Protein AF-A0A527GL23-F1 (afdb_monomer_lite)

Sequence (120 aa):
EDGLSAFDASLKGAREIGFTIISISISLVAVFIPVLLMGGVIGRIFNEFAVVVTVAILASMFVSLTLTPMLCSRLLSVTKADRDKHGPGHKPDLVTRGYDRVLSFCLRHTFLVFLVFVGT

Structure (mmCIF, N/CA/C/O backbone):
data_AF-A0A527GL23-F1
#
_entry.id   AF-A0A527GL23-F1
#
loop_
_atom_site.group_PDB
_atom_site.id
_atom_site.type_symbol
_atom_site.label_atom_id
_atom_site.label_alt_id
_atom_site.label_comp_id
_atom_site.label_asym_id
_atom_site.label_entity_id
_atom_site.label_seq_id
_atom_site.pdbx_PDB_ins_code
_atom_site.Cartn_x
_atom_site.Cartn_y
_atom_site.Cartn_z
_atom_site.occupancy
_atom_site.B_iso_or_equiv
_atom_site.auth_seq_id
_atom_site.auth_comp_id
_atom_site.auth_asym_id
_atom_site.auth_atom_id
_atom_site.pdbx_PDB_model_num
ATOM 1 N N . GLU A 1 1 ? 16.926 1.938 -21.567 1.00 40.38 1 GLU A N 1
ATOM 2 C CA . GLU A 1 1 ? 16.860 0.885 -20.529 1.00 40.38 1 GLU A CA 1
ATOM 3 C C . GLU A 1 1 ? 18.284 0.625 -20.043 1.00 40.38 1 GLU A C 1
ATOM 5 O O . GLU A 1 1 ? 19.064 0.022 -20.765 1.00 40.38 1 GLU A O 1
ATOM 10 N N . ASP A 1 2 ? 18.661 1.198 -18.899 1.00 45.75 2 ASP A N 1
ATOM 11 C CA . ASP A 1 2 ? 20.026 1.664 -18.555 1.00 45.75 2 ASP A CA 1
ATOM 12 C C . ASP A 1 2 ? 21.125 0.607 -18.297 1.00 45.75 2 ASP A C 1
ATOM 14 O O . ASP A 1 2 ? 22.059 0.868 -17.547 1.00 45.75 2 ASP A O 1
ATOM 18 N N . GLY A 1 3 ? 21.059 -0.600 -18.865 1.00 51.56 3 GLY A N 1
ATOM 19 C CA . GLY A 1 3 ? 22.139 -1.593 -18.706 1.00 51.56 3 GLY A CA 1
ATOM 20 C C . GLY A 1 3 ? 22.417 -2.022 -17.252 1.00 51.56 3 GLY A C 1
ATOM 21 O O . GLY A 1 3 ? 23.456 -2.618 -16.975 1.00 51.56 3 GLY A O 1
ATOM 22 N N . LEU A 1 4 ? 21.495 -1.728 -16.330 1.00 54.59 4 LEU A N 1
ATOM 23 C CA . LEU A 1 4 ? 21.616 -1.988 -14.897 1.00 54.59 4 LEU A CA 1
ATOM 24 C C . LEU A 1 4 ? 21.740 -3.492 -14.612 1.00 54.59 4 LEU A C 1
ATOM 26 O O . LEU A 1 4 ? 21.110 -4.329 -15.273 1.00 54.59 4 LEU A O 1
ATOM 30 N N . SER A 1 5 ? 22.542 -3.851 -13.606 1.00 64.19 5 SER A N 1
ATOM 31 C CA . SER A 1 5 ? 22.600 -5.231 -13.124 1.00 64.19 5 SER A CA 1
ATOM 32 C C . SER A 1 5 ? 21.221 -5.653 -12.585 1.00 64.19 5 SER A C 1
ATOM 34 O O . SER A 1 5 ? 20.427 -4.814 -12.156 1.00 64.19 5 SER A O 1
ATOM 36 N N . ALA A 1 6 ? 20.898 -6.953 -12.604 1.00 65.38 6 ALA A N 1
ATOM 37 C CA . ALA A 1 6 ? 19.611 -7.447 -12.088 1.00 65.38 6 ALA A CA 1
ATOM 38 C C . ALA A 1 6 ? 19.377 -7.024 -10.624 1.00 65.38 6 ALA A C 1
ATOM 40 O O . ALA A 1 6 ? 18.242 -6.773 -10.220 1.00 65.38 6 ALA A O 1
ATOM 41 N N . PHE A 1 7 ? 20.466 -6.871 -9.867 1.00 66.69 7 PHE A N 1
ATOM 42 C CA . PHE A 1 7 ? 20.450 -6.343 -8.514 1.00 66.69 7 PHE A CA 1
ATOM 43 C C . PHE A 1 7 ? 20.015 -4.872 -8.482 1.00 66.69 7 PHE A C 1
ATOM 45 O O . PHE A 1 7 ? 19.047 -4.552 -7.796 1.00 66.69 7 PHE A O 1
ATOM 52 N N . ASP A 1 8 ? 20.627 -4.000 -9.286 1.00 65.94 8 ASP A N 1
ATOM 53 C CA . ASP A 1 8 ? 20.278 -2.571 -9.329 1.00 65.94 8 ASP A CA 1
ATOM 54 C C . ASP A 1 8 ? 18.845 -2.328 -9.816 1.00 65.94 8 ASP A C 1
ATOM 56 O O . ASP A 1 8 ? 18.129 -1.486 -9.272 1.00 65.94 8 ASP A O 1
ATOM 60 N N . ALA A 1 9 ? 18.387 -3.101 -10.806 1.00 68.88 9 ALA A N 1
ATOM 61 C CA . ALA A 1 9 ? 17.008 -3.037 -11.284 1.00 68.88 9 ALA A CA 1
ATOM 62 C C . ALA A 1 9 ? 16.011 -3.491 -10.203 1.00 68.88 9 ALA A C 1
ATOM 64 O O . ALA A 1 9 ? 14.994 -2.829 -9.983 1.00 68.88 9 ALA A O 1
ATOM 65 N N . SER A 1 10 ? 16.320 -4.578 -9.485 1.00 69.94 10 SER A N 1
ATOM 66 C CA . SER A 1 10 ? 15.487 -5.061 -8.377 1.00 69.94 10 SER A CA 1
ATOM 67 C C . SER A 1 10 ? 15.462 -4.088 -7.196 1.00 69.94 10 SER A C 1
ATOM 69 O O . SER A 1 10 ? 14.406 -3.885 -6.607 1.00 69.94 10 SER A O 1
ATOM 71 N N . LEU A 1 11 ? 16.583 -3.423 -6.894 1.00 71.00 11 LEU A N 1
ATOM 72 C CA . LEU A 1 11 ? 16.683 -2.438 -5.820 1.00 71.00 11 LEU A CA 1
ATOM 73 C C . LEU A 1 11 ? 15.903 -1.162 -6.158 1.00 71.00 11 LEU A C 1
ATOM 75 O O . LEU A 1 11 ? 15.185 -0.631 -5.310 1.00 71.00 11 LEU A O 1
ATOM 79 N N . LYS A 1 12 ? 15.991 -0.693 -7.409 1.00 75.56 12 LYS A N 1
ATOM 80 C CA . LYS A 1 12 ? 15.225 0.466 -7.887 1.00 75.56 12 LYS A CA 1
ATOM 81 C C . LYS A 1 12 ? 13.719 0.185 -7.867 1.00 75.56 12 LYS A C 1
ATOM 83 O O . LYS A 1 12 ? 12.974 0.984 -7.306 1.00 75.56 12 LYS A O 1
ATOM 88 N N . GLY A 1 13 ? 13.288 -0.969 -8.386 1.00 73.81 13 GLY A N 1
ATOM 89 C CA . GLY A 1 13 ? 11.881 -1.386 -8.357 1.00 73.81 13 GLY A CA 1
ATOM 90 C C . GLY A 1 13 ? 11.353 -1.622 -6.938 1.00 73.81 13 GLY A C 1
ATOM 91 O O . GLY A 1 13 ? 10.249 -1.193 -6.608 1.00 73.81 13 GLY A O 1
ATOM 92 N N . ALA A 1 14 ? 12.160 -2.220 -6.056 1.00 77.50 14 ALA A N 1
ATOM 93 C CA . ALA A 1 14 ? 11.801 -2.399 -4.651 1.00 77.50 14 ALA A CA 1
ATOM 94 C C . ALA A 1 14 ? 11.633 -1.062 -3.916 1.00 77.50 14 ALA A C 1
ATOM 96 O O . ALA A 1 14 ? 10.769 -0.957 -3.051 1.00 77.50 14 ALA A O 1
ATOM 97 N N . ARG A 1 15 ? 12.403 -0.024 -4.269 1.00 77.62 15 ARG A N 1
ATOM 98 C CA . ARG A 1 15 ? 12.251 1.310 -3.667 1.00 77.62 15 ARG A CA 1
ATOM 99 C C . ARG A 1 15 ? 10.965 2.010 -4.106 1.00 77.62 15 ARG A C 1
ATOM 101 O O . ARG A 1 15 ? 10.364 2.719 -3.305 1.00 77.62 15 ARG A O 1
ATOM 108 N N . GLU A 1 16 ? 10.548 1.811 -5.352 1.00 83.06 16 GLU A N 1
ATOM 109 C CA . GLU A 1 16 ? 9.324 2.403 -5.904 1.00 83.06 16 GLU A CA 1
ATOM 110 C C . GLU A 1 16 ? 8.065 1.717 -5.352 1.00 83.06 16 GLU A C 1
ATOM 112 O O . GLU A 1 16 ? 7.171 2.380 -4.832 1.00 83.06 16 GLU A O 1
ATOM 117 N N . ILE A 1 17 ? 8.041 0.382 -5.348 1.00 85.19 17 ILE A N 1
ATOM 118 C CA . ILE A 1 17 ? 6.912 -0.403 -4.825 1.00 85.19 17 ILE A CA 1
ATOM 119 C C . ILE A 1 17 ? 6.909 -0.418 -3.287 1.00 85.19 17 ILE A C 1
ATOM 121 O O . ILE A 1 17 ? 5.853 -0.516 -2.661 1.00 85.19 17 ILE A O 1
ATOM 125 N N . GLY A 1 18 ? 8.076 -0.291 -2.649 1.00 85.44 18 GLY A N 1
ATOM 126 C CA . GLY A 1 18 ? 8.204 -0.365 -1.197 1.00 85.44 18 GLY A CA 1
ATOM 127 C C . GLY A 1 18 ? 7.411 0.720 -0.476 1.00 85.44 18 GLY A C 1
ATOM 128 O O . GLY A 1 18 ? 6.716 0.423 0.494 1.00 85.44 18 GLY A O 1
ATOM 129 N N . PHE A 1 19 ? 7.426 1.950 -1.000 1.00 87.00 19 PHE A N 1
ATOM 130 C CA . PHE A 1 19 ? 6.588 3.035 -0.485 1.00 87.00 19 PHE A CA 1
ATOM 131 C C . PHE A 1 19 ? 5.091 2.700 -0.576 1.00 87.00 19 PHE A C 1
ATOM 133 O O . PHE A 1 19 ? 4.353 2.887 0.392 1.00 87.00 19 PHE A O 1
ATOM 140 N N . THR A 1 20 ? 4.646 2.134 -1.700 1.00 91.88 20 THR A N 1
ATOM 141 C CA . THR A 1 20 ? 3.256 1.700 -1.897 1.00 91.88 20 THR A CA 1
ATOM 142 C C . THR A 1 20 ? 2.848 0.613 -0.901 1.00 91.88 20 THR A C 1
ATOM 144 O O . THR A 1 20 ? 1.778 0.709 -0.302 1.00 91.88 20 THR A O 1
ATOM 147 N N . ILE A 1 21 ? 3.701 -0.392 -0.667 1.00 90.38 21 ILE A N 1
ATOM 148 C CA . ILE A 1 21 ? 3.431 -1.475 0.295 1.00 90.38 21 ILE A CA 1
ATOM 149 C C . ILE A 1 21 ? 3.316 -0.921 1.717 1.00 90.38 21 ILE A C 1
ATOM 151 O O . ILE A 1 21 ? 2.378 -1.282 2.431 1.00 90.38 21 ILE A O 1
ATOM 155 N N . ILE A 1 22 ? 4.233 -0.033 2.122 1.00 91.75 22 ILE A N 1
ATOM 156 C CA . ILE A 1 22 ? 4.168 0.650 3.422 1.00 91.75 22 ILE A CA 1
ATOM 157 C C . ILE A 1 22 ? 2.821 1.370 3.561 1.00 91.75 22 ILE A C 1
ATOM 159 O O . ILE A 1 22 ? 2.129 1.198 4.563 1.00 91.75 22 ILE A O 1
ATOM 163 N N . SER A 1 23 ? 2.421 2.133 2.540 1.00 93.81 23 SER A N 1
ATOM 164 C CA . SER A 1 23 ? 1.186 2.917 2.563 1.00 93.81 23 SER A CA 1
ATOM 165 C C . SER A 1 23 ? -0.065 2.042 2.695 1.00 93.81 23 SER A C 1
ATOM 167 O O . SER A 1 23 ? -0.864 2.278 3.598 1.00 93.81 23 SER A O 1
ATOM 169 N N . ILE A 1 24 ? -0.208 0.999 1.869 1.00 94.38 24 ILE A N 1
ATOM 170 C CA . ILE A 1 24 ? -1.354 0.072 1.925 1.00 94.38 24 ILE A CA 1
ATOM 171 C C . ILE A 1 24 ? -1.404 -0.650 3.277 1.00 94.38 24 ILE A C 1
ATOM 173 O O . ILE A 1 24 ? -2.477 -0.794 3.862 1.00 94.38 24 ILE A O 1
ATOM 177 N N . SER A 1 25 ? -0.248 -1.071 3.796 1.00 93.62 25 SER A N 1
ATOM 178 C CA . SER A 1 25 ? -0.170 -1.771 5.081 1.00 93.62 25 SER A CA 1
ATOM 179 C C . SER A 1 25 ? -0.626 -0.871 6.230 1.00 93.62 25 SER A C 1
ATOM 181 O O . SER A 1 25 ? -1.445 -1.291 7.042 1.00 93.62 25 SER A O 1
ATOM 183 N N . ILE A 1 26 ? -0.172 0.388 6.269 1.00 93.19 26 ILE A N 1
ATOM 184 C CA . ILE A 1 26 ? -0.620 1.366 7.274 1.00 93.19 26 ILE A CA 1
ATOM 185 C C . ILE A 1 26 ? -2.122 1.641 7.137 1.00 93.19 26 ILE A C 1
ATOM 187 O O . ILE A 1 26 ? -2.816 1.688 8.151 1.00 93.19 26 ILE A O 1
ATOM 191 N N . SER A 1 27 ? -2.648 1.778 5.915 1.00 94.62 27 SER A N 1
ATOM 192 C CA . SER A 1 27 ? -4.088 1.959 5.690 1.00 94.62 27 SER A CA 1
ATOM 193 C C . SER A 1 27 ? -4.913 0.792 6.237 1.00 94.62 27 SER A C 1
ATOM 195 O O . SER A 1 27 ? -5.932 1.024 6.885 1.00 94.62 27 SER A O 1
ATOM 197 N N . LEU A 1 28 ? -4.459 -0.449 6.036 1.00 92.19 28 LEU A N 1
ATOM 198 C CA . LEU A 1 28 ? -5.116 -1.630 6.600 1.00 92.19 28 LEU A CA 1
ATOM 199 C C . LEU A 1 28 ? -5.101 -1.609 8.131 1.00 92.19 28 LEU A C 1
ATOM 201 O O . LEU A 1 28 ? -6.139 -1.822 8.748 1.00 92.19 28 LEU A O 1
ATOM 205 N N . VAL A 1 29 ? -3.957 -1.300 8.747 1.00 91.50 29 VAL A N 1
ATOM 206 C CA . VAL A 1 29 ? -3.848 -1.188 10.212 1.00 91.50 29 VAL A CA 1
ATOM 207 C C . VAL A 1 29 ? -4.766 -0.087 10.756 1.00 91.50 29 VAL A C 1
ATOM 209 O O . VAL A 1 29 ? -5.441 -0.289 11.765 1.00 91.50 29 VAL A O 1
ATOM 212 N N . ALA A 1 30 ? -4.857 1.055 10.072 1.00 92.12 30 ALA A N 1
ATOM 213 C CA . ALA A 1 30 ? -5.702 2.174 10.487 1.00 92.12 30 ALA A CA 1
ATOM 214 C C . ALA A 1 30 ? -7.199 1.817 10.524 1.00 92.12 30 ALA A C 1
ATOM 216 O O . ALA A 1 30 ? -7.912 2.258 11.425 1.00 92.12 30 ALA A O 1
ATOM 217 N N . VAL A 1 31 ? -7.671 0.971 9.602 1.00 91.19 31 VAL A N 1
ATOM 218 C CA . VAL A 1 31 ? -9.062 0.479 9.578 1.00 91.19 31 VAL A CA 1
ATOM 219 C C . VAL A 1 31 ? -9.407 -0.370 10.810 1.00 91.19 31 VAL A C 1
ATOM 221 O O . VAL A 1 31 ? -10.577 -0.449 11.182 1.00 91.19 31 VAL A O 1
ATOM 224 N N . PHE A 1 32 ? -8.419 -0.948 11.500 1.00 86.94 32 PHE A N 1
ATOM 225 C CA . PHE A 1 32 ? -8.643 -1.705 12.736 1.00 86.94 32 PHE A CA 1
ATOM 226 C C . PHE A 1 32 ? -8.659 -0.838 14.005 1.00 86.94 32 PHE A C 1
ATOM 228 O O . PHE A 1 32 ? -9.118 -1.305 15.045 1.00 86.94 32 PHE A O 1
ATOM 235 N N . ILE A 1 33 ? -8.238 0.431 13.953 1.00 86.88 33 ILE A N 1
ATOM 236 C CA . ILE A 1 33 ? -8.253 1.328 15.126 1.00 86.88 33 ILE A CA 1
ATOM 237 C C . ILE A 1 33 ? -9.666 1.480 15.730 1.00 86.88 33 ILE A C 1
ATOM 239 O O . ILE A 1 33 ? -9.797 1.322 16.945 1.00 86.88 33 ILE A O 1
ATOM 243 N N . PRO A 1 34 ? -10.742 1.711 14.947 1.00 83.75 34 PRO A N 1
ATOM 244 C CA . PRO A 1 34 ? -12.104 1.773 15.485 1.00 83.75 34 PRO A CA 1
ATOM 245 C C . PRO A 1 34 ? -12.533 0.480 16.184 1.00 83.75 34 PRO A C 1
ATOM 247 O O . PRO A 1 34 ? -13.263 0.519 17.172 1.00 83.75 34 PRO A O 1
ATOM 250 N N . VAL A 1 35 ? -12.048 -0.665 15.697 1.00 83.25 35 VAL A N 1
ATOM 251 C CA . VAL A 1 35 ? -12.338 -1.985 16.265 1.00 83.25 35 VAL A CA 1
ATOM 252 C C . VAL A 1 35 ? -11.690 -2.138 17.643 1.00 83.25 35 VAL A C 1
ATOM 254 O O . VAL A 1 35 ? -12.310 -2.677 18.555 1.00 83.25 35 VAL A O 1
ATOM 257 N N . LEU A 1 36 ? -10.482 -1.597 17.835 1.00 74.56 36 LEU A N 1
ATOM 258 C CA . LEU A 1 36 ? -9.803 -1.591 19.136 1.00 74.56 36 LEU A CA 1
ATOM 259 C C . LEU A 1 36 ? -10.523 -0.715 20.176 1.00 74.56 36 LEU A C 1
ATOM 261 O O . LEU A 1 36 ? -10.415 -0.983 21.371 1.00 74.56 36 LEU A O 1
ATOM 265 N N . LEU A 1 37 ? -11.251 0.311 19.725 1.00 80.31 37 LEU A N 1
ATOM 266 C CA . LEU A 1 37 ? -12.007 1.245 20.567 1.00 80.31 37 LEU A CA 1
ATOM 267 C C . LEU A 1 37 ? -13.419 0.744 20.915 1.00 80.31 37 LEU A C 1
ATOM 269 O O . LEU A 1 37 ? -14.091 1.350 21.752 1.00 80.31 37 LEU A O 1
ATOM 273 N N . MET A 1 38 ? -13.889 -0.350 20.303 1.00 82.00 38 MET A N 1
ATOM 274 C CA . MET A 1 38 ? -15.175 -0.947 20.661 1.00 82.00 38 MET A CA 1
ATOM 275 C C . MET A 1 38 ? -15.106 -1.598 22.047 1.00 82.00 38 MET A C 1
ATOM 277 O O . MET A 1 38 ? -14.330 -2.520 22.293 1.00 82.00 38 MET A O 1
ATOM 281 N N . GLY A 1 39 ? -15.963 -1.136 22.959 1.00 76.19 39 GLY A N 1
ATOM 282 C 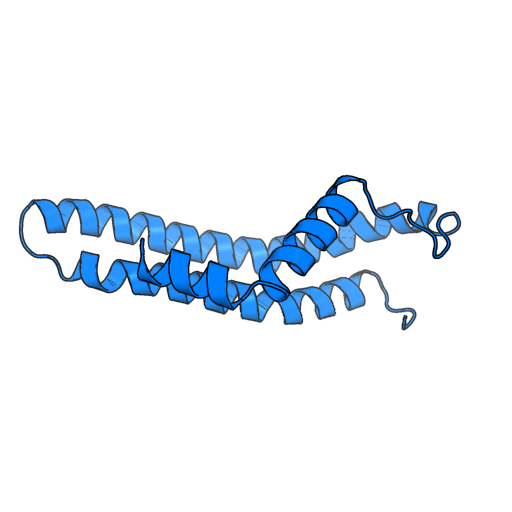CA . GLY A 1 39 ? -16.149 -1.738 24.277 1.00 76.19 39 GLY A CA 1
ATOM 283 C C . GLY A 1 39 ? -17.068 -2.967 24.258 1.00 76.19 39 GLY A C 1
ATOM 284 O O . GLY A 1 39 ? -17.786 -3.233 23.296 1.00 76.19 39 GLY A O 1
ATOM 285 N N . GLY A 1 40 ? -17.081 -3.713 25.364 1.00 81.62 40 GLY A N 1
ATOM 286 C CA . GLY A 1 40 ? -17.969 -4.864 25.564 1.00 81.62 40 GLY A CA 1
ATOM 287 C C . GLY A 1 40 ? -17.327 -6.224 25.269 1.00 81.62 40 GLY A C 1
ATOM 288 O O . GLY A 1 40 ? -16.124 -6.343 25.047 1.00 81.62 40 GLY A O 1
ATOM 289 N N . VAL A 1 41 ? -18.141 -7.283 25.325 1.00 75.81 41 VAL A N 1
ATOM 290 C CA . VAL A 1 41 ? -17.693 -8.676 25.112 1.00 75.81 41 VAL A CA 1
ATOM 291 C C . VAL A 1 41 ? -17.247 -8.885 23.664 1.00 75.81 41 VAL A C 1
ATOM 293 O O . VAL A 1 41 ? -16.206 -9.477 23.406 1.00 75.81 41 VAL A O 1
ATOM 296 N N . ILE A 1 42 ? -18.013 -8.309 22.736 1.00 79.19 42 ILE A N 1
ATOM 297 C CA . ILE A 1 42 ? -17.753 -8.329 21.297 1.00 79.19 42 ILE A CA 1
ATOM 298 C C . ILE A 1 42 ? -16.431 -7.610 20.988 1.00 79.19 42 ILE A C 1
ATOM 300 O O . ILE A 1 42 ? -15.572 -8.170 20.314 1.00 79.19 42 ILE A O 1
ATOM 304 N N . GLY A 1 43 ? -16.218 -6.424 21.568 1.00 80.81 43 GLY A N 1
ATOM 305 C CA . GLY A 1 43 ? -14.977 -5.664 21.413 1.00 80.81 43 GLY A CA 1
ATOM 306 C C . GLY A 1 43 ? -13.727 -6.435 21.841 1.00 80.81 43 GLY A C 1
ATOM 307 O O . GLY A 1 43 ? -12.714 -6.369 21.160 1.00 80.81 43 GLY A O 1
ATOM 308 N N . ARG A 1 44 ? -13.804 -7.244 22.906 1.00 82.50 44 ARG A N 1
ATOM 309 C CA . ARG A 1 44 ? -12.667 -8.053 23.382 1.00 82.50 44 ARG A CA 1
ATOM 310 C C . ARG A 1 44 ? -12.220 -9.105 22.360 1.00 82.50 44 ARG A C 1
ATOM 312 O O . ARG A 1 44 ? -11.032 -9.203 22.080 1.00 82.50 44 ARG A O 1
ATOM 319 N N . ILE A 1 45 ? -13.174 -9.815 21.756 1.00 84.69 45 ILE A N 1
ATOM 320 C CA . ILE A 1 45 ? -12.904 -10.845 20.739 1.00 84.69 45 ILE A CA 1
ATOM 321 C C . ILE A 1 45 ? -12.339 -10.206 19.462 1.00 84.69 45 ILE A C 1
ATOM 323 O O . ILE A 1 45 ? -11.363 -10.686 18.886 1.00 84.69 45 ILE A O 1
ATOM 327 N N . PHE A 1 46 ? -12.928 -9.090 19.022 1.00 83.69 46 PHE A N 1
ATOM 328 C CA . PHE A 1 46 ? -12.454 -8.379 17.837 1.00 83.69 46 PHE A CA 1
ATOM 329 C C . PHE A 1 46 ? -11.103 -7.685 18.052 1.00 83.69 46 PHE A C 1
ATOM 331 O O . PHE A 1 46 ? -10.331 -7.580 17.103 1.00 83.69 46 PHE A O 1
ATOM 338 N N . ASN A 1 47 ? -10.790 -7.252 19.276 1.00 85.44 47 ASN A N 1
ATOM 339 C CA . ASN A 1 47 ? -9.490 -6.686 19.632 1.00 85.44 47 ASN A CA 1
ATOM 340 C C . ASN A 1 47 ? -8.384 -7.748 19.530 1.00 85.44 47 ASN A C 1
ATOM 342 O O . ASN A 1 47 ? -7.385 -7.515 18.854 1.00 85.44 47 ASN A O 1
ATOM 346 N N . GLU A 1 48 ? -8.602 -8.943 20.091 1.00 89.50 48 GLU A N 1
ATOM 347 C CA . GLU A 1 48 ? -7.666 -10.070 19.954 1.00 89.50 48 GLU A CA 1
ATOM 348 C C . GLU A 1 48 ? -7.442 -10.446 18.481 1.00 89.50 48 GLU A C 1
ATOM 350 O O . GLU A 1 48 ? -6.300 -10.607 18.045 1.00 89.50 48 GLU A O 1
ATOM 355 N N . PHE A 1 49 ? -8.508 -10.498 17.676 1.00 88.56 49 PHE A N 1
ATOM 356 C CA . PHE A 1 49 ? -8.400 -10.745 16.236 1.00 88.56 49 PHE A CA 1
ATOM 357 C C . PHE A 1 49 ? -7.636 -9.633 15.498 1.00 88.56 49 PHE A C 1
ATOM 359 O O . PHE A 1 49 ? -6.734 -9.913 14.705 1.00 88.56 49 PHE A O 1
ATOM 366 N N . ALA A 1 50 ? -7.962 -8.369 15.773 1.00 89.44 50 ALA A N 1
ATOM 367 C CA . ALA A 1 50 ? -7.334 -7.211 15.144 1.00 89.44 50 ALA A CA 1
ATOM 368 C C . ALA A 1 50 ? -5.828 -7.152 15.427 1.00 89.44 50 ALA A C 1
ATOM 370 O O . ALA A 1 50 ? -5.047 -6.846 14.523 1.00 89.44 50 ALA A O 1
ATOM 371 N N . VAL A 1 51 ? -5.408 -7.485 16.650 1.00 90.62 51 VAL A N 1
ATOM 372 C CA . VAL A 1 51 ? -3.990 -7.550 17.026 1.00 90.62 51 VAL A CA 1
ATOM 373 C C . VAL A 1 51 ? -3.266 -8.625 16.215 1.00 90.62 51 VAL A C 1
ATOM 375 O O . VAL A 1 51 ? -2.222 -8.337 15.629 1.00 90.62 51 VAL A O 1
ATOM 378 N N . VAL A 1 52 ? -3.829 -9.832 16.107 1.00 93.00 52 VAL A N 1
ATOM 379 C CA . VAL A 1 52 ? -3.224 -10.929 15.329 1.00 93.00 52 VAL A CA 1
ATOM 380 C C . VAL A 1 52 ? -3.073 -10.546 13.857 1.00 93.00 52 VAL A C 1
ATOM 382 O O . VAL A 1 52 ? -1.992 -10.704 13.289 1.00 93.00 52 VAL A O 1
ATOM 385 N N . VAL A 1 53 ? -4.125 -9.996 13.243 1.00 93.44 53 VAL A N 1
ATOM 386 C CA . VAL A 1 53 ? -4.098 -9.571 11.835 1.00 93.44 53 VAL A CA 1
ATOM 387 C C . VAL A 1 53 ? -3.098 -8.438 11.619 1.00 93.44 53 VAL A C 1
ATOM 389 O O . VAL A 1 53 ? -2.313 -8.485 10.675 1.00 93.44 53 VAL A O 1
ATOM 392 N N . THR A 1 54 ?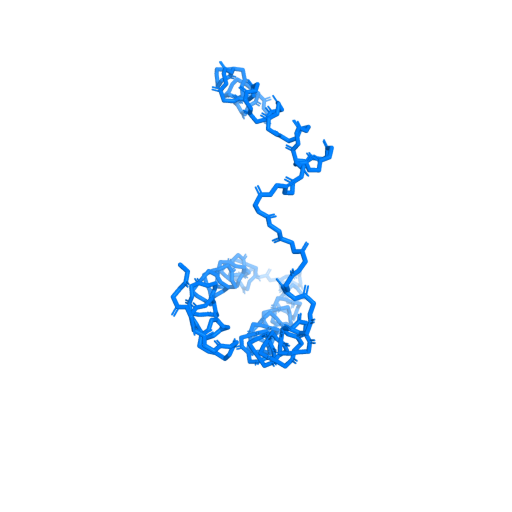 -3.068 -7.449 12.512 1.00 91.56 54 THR A N 1
ATOM 393 C CA . THR A 1 54 ? -2.123 -6.326 12.439 1.00 91.56 54 THR A CA 1
ATOM 394 C C . THR A 1 54 ? -0.678 -6.816 12.484 1.00 91.56 54 THR A C 1
ATOM 396 O O . THR A 1 54 ? 0.127 -6.454 11.626 1.00 91.56 54 THR A O 1
ATOM 399 N N . VAL A 1 55 ? -0.348 -7.690 13.439 1.00 93.81 55 VAL A N 1
ATOM 400 C CA . VAL A 1 55 ? 0.997 -8.273 13.554 1.00 93.81 55 VAL A CA 1
ATOM 401 C C . VAL A 1 55 ? 1.336 -9.111 12.318 1.00 93.81 55 VAL A C 1
ATOM 403 O O . VAL A 1 55 ? 2.447 -9.004 11.798 1.00 93.81 55 VAL A O 1
ATOM 406 N N . ALA A 1 56 ? 0.384 -9.891 11.798 1.00 94.69 56 ALA A N 1
ATOM 407 C CA . ALA A 1 56 ? 0.576 -10.679 10.584 1.00 94.69 56 ALA A CA 1
ATOM 408 C C . ALA A 1 56 ? 0.853 -9.803 9.348 1.00 94.69 56 ALA A C 1
ATOM 410 O O . ALA A 1 56 ? 1.752 -10.121 8.567 1.00 94.69 56 ALA A O 1
ATOM 411 N N . ILE A 1 57 ? 0.137 -8.683 9.184 1.00 94.25 57 ILE A N 1
ATOM 412 C CA . ILE A 1 57 ? 0.353 -7.727 8.086 1.00 94.25 57 ILE A CA 1
ATOM 413 C C . ILE A 1 57 ? 1.744 -7.097 8.191 1.00 94.25 57 ILE A C 1
ATOM 415 O O . ILE A 1 57 ? 2.474 -7.074 7.202 1.00 94.25 57 ILE A O 1
ATOM 419 N N . LEU A 1 58 ? 2.149 -6.638 9.379 1.00 92.94 58 LEU A N 1
ATOM 420 C CA . LEU A 1 58 ? 3.473 -6.041 9.590 1.00 92.94 58 LEU A CA 1
ATOM 421 C C . LEU A 1 58 ? 4.604 -7.044 9.324 1.00 92.94 58 LEU A C 1
ATOM 423 O O . LEU A 1 58 ? 5.587 -6.711 8.657 1.00 92.94 58 LEU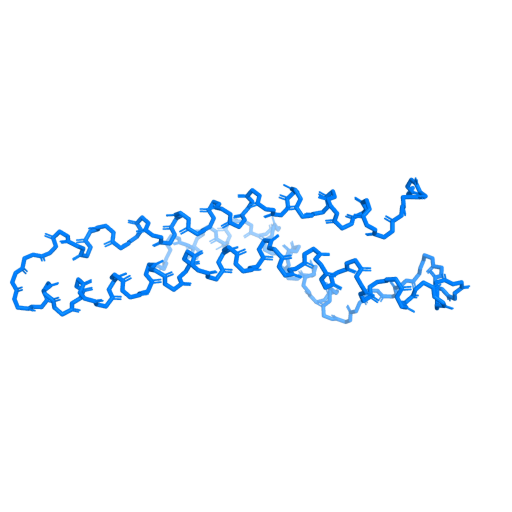 A O 1
ATOM 427 N N . ALA A 1 59 ? 4.450 -8.286 9.788 1.00 94.06 59 ALA A N 1
ATOM 428 C CA . ALA A 1 59 ? 5.401 -9.355 9.507 1.00 94.06 59 ALA A CA 1
ATOM 429 C C . ALA A 1 59 ? 5.472 -9.667 8.001 1.00 94.06 59 ALA A C 1
ATOM 431 O O . A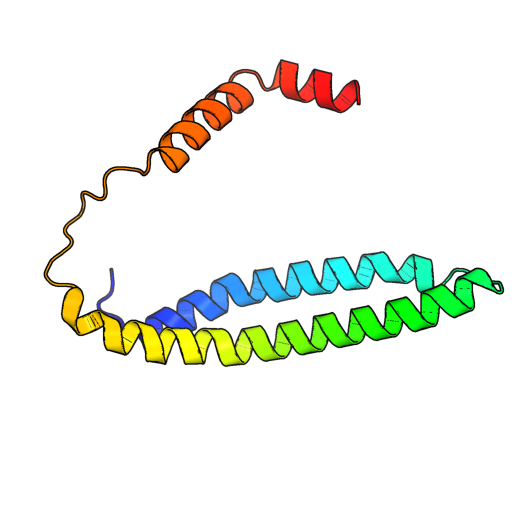LA A 1 59 ? 6.564 -9.767 7.444 1.00 94.06 59 ALA A O 1
ATOM 432 N N . SER A 1 60 ? 4.325 -9.759 7.321 1.00 92.38 60 SER A N 1
ATOM 433 C CA . SER A 1 60 ? 4.252 -9.993 5.872 1.00 92.38 60 SER A CA 1
ATOM 434 C C . SER A 1 60 ? 4.903 -8.863 5.076 1.00 92.38 60 SER A C 1
ATOM 436 O O . SER A 1 60 ? 5.677 -9.122 4.157 1.00 92.38 60 SER A O 1
ATOM 438 N N . MET A 1 61 ? 4.660 -7.614 5.467 1.00 91.00 61 MET A N 1
ATOM 439 C CA . MET A 1 61 ? 5.285 -6.435 4.882 1.00 91.00 61 MET A CA 1
ATOM 440 C C . MET A 1 61 ? 6.814 -6.479 5.018 1.00 91.00 61 MET A C 1
ATOM 442 O O . MET A 1 61 ? 7.521 -6.267 4.033 1.00 91.00 61 MET A O 1
ATOM 446 N N . PHE A 1 62 ? 7.334 -6.800 6.207 1.00 90.88 62 PHE A N 1
ATOM 447 C CA . PHE A 1 62 ? 8.776 -6.912 6.446 1.00 90.88 62 PHE A CA 1
ATOM 448 C C . PHE A 1 62 ? 9.419 -8.031 5.614 1.00 90.88 62 PHE A C 1
ATOM 450 O O . PHE A 1 62 ? 10.448 -7.830 4.960 1.00 90.88 62 PHE A O 1
ATOM 457 N N . VAL A 1 63 ? 8.781 -9.204 5.600 1.00 90.19 63 VAL A N 1
ATOM 458 C CA . VAL A 1 63 ? 9.219 -10.349 4.798 1.00 90.19 63 VAL A CA 1
ATOM 459 C C . VAL A 1 63 ? 9.167 -10.003 3.314 1.00 90.19 63 VAL A C 1
ATOM 461 O O . VAL A 1 63 ? 10.143 -10.250 2.620 1.00 90.19 63 VAL A O 1
ATOM 464 N N . SER A 1 64 ? 8.101 -9.376 2.817 1.00 86.94 64 SER A N 1
ATOM 465 C CA . SER A 1 64 ? 7.955 -9.014 1.403 1.00 86.94 64 SER A CA 1
ATOM 466 C C . SER A 1 64 ? 9.015 -8.010 0.949 1.00 86.94 64 SER A C 1
ATOM 468 O O . SER A 1 64 ? 9.646 -8.222 -0.083 1.00 86.94 64 SER A O 1
ATOM 470 N N . LEU A 1 65 ? 9.298 -6.969 1.737 1.00 83.94 65 LEU A N 1
ATOM 471 C CA . LEU A 1 65 ? 10.335 -5.986 1.400 1.00 83.94 65 LEU A CA 1
ATOM 472 C C . LEU A 1 65 ? 11.750 -6.576 1.382 1.00 83.94 65 LEU A C 1
ATOM 474 O O . LEU A 1 65 ? 12.627 -6.009 0.740 1.00 83.94 65 LEU A O 1
ATOM 478 N N . THR A 1 66 ? 11.972 -7.710 2.048 1.00 83.50 66 THR A N 1
ATOM 479 C CA . THR A 1 66 ? 13.286 -8.360 2.139 1.00 83.50 66 THR A CA 1
ATOM 480 C C . THR A 1 66 ? 13.419 -9.540 1.168 1.00 83.50 66 THR A C 1
ATOM 482 O O . THR A 1 66 ? 14.387 -9.620 0.412 1.00 83.50 66 THR A O 1
ATOM 485 N N . LEU A 1 67 ? 12.441 -10.450 1.135 1.00 81.88 67 LEU A N 1
ATOM 486 C CA . LEU A 1 67 ? 12.435 -11.621 0.254 1.00 81.88 67 LEU A CA 1
ATOM 487 C C . LEU A 1 67 ? 12.176 -11.246 -1.202 1.00 81.88 67 LEU A C 1
ATOM 489 O O . LEU A 1 67 ? 12.822 -11.812 -2.077 1.00 81.88 67 LEU A O 1
ATOM 493 N N . THR A 1 68 ? 11.264 -10.313 -1.486 1.00 81.69 68 THR A N 1
ATOM 494 C CA . THR A 1 68 ? 10.919 -9.955 -2.870 1.00 81.69 68 THR A CA 1
ATOM 495 C C . THR A 1 68 ? 12.121 -9.420 -3.654 1.00 81.69 68 THR A C 1
ATOM 497 O O . THR A 1 68 ? 12.383 -9.967 -4.726 1.00 81.69 68 THR A O 1
ATOM 500 N N . PRO A 1 69 ? 12.924 -8.443 -3.172 1.00 75.00 69 PRO A N 1
ATOM 501 C CA . PRO A 1 69 ? 14.110 -8.017 -3.919 1.00 75.00 69 PRO A CA 1
ATOM 502 C C . PRO A 1 69 ? 15.151 -9.134 -4.038 1.00 75.00 69 PRO A C 1
ATOM 504 O O . PRO A 1 69 ? 15.786 -9.268 -5.083 1.00 75.00 69 PRO A O 1
ATOM 507 N N . MET A 1 70 ? 15.297 -9.978 -3.012 1.00 77.62 70 MET A N 1
ATOM 508 C CA . MET A 1 70 ? 16.258 -11.082 -3.025 1.00 77.62 70 MET A CA 1
ATOM 509 C C . MET A 1 70 ? 15.885 -12.157 -4.058 1.00 77.62 70 MET A C 1
ATOM 511 O O . MET A 1 70 ? 16.738 -12.608 -4.825 1.00 77.62 70 MET A O 1
ATOM 515 N N . LEU A 1 71 ? 14.606 -12.537 -4.116 1.00 76.00 71 LEU A N 1
ATOM 516 C CA . LEU A 1 71 ? 14.068 -13.484 -5.090 1.00 76.00 71 LEU A CA 1
ATOM 517 C C . LEU A 1 71 ? 14.082 -12.899 -6.499 1.00 76.00 71 LEU A C 1
ATOM 519 O O . LEU A 1 71 ? 14.511 -13.589 -7.418 1.00 76.00 71 LEU A O 1
ATOM 523 N N . CYS A 1 72 ? 13.693 -11.633 -6.674 1.00 69.38 72 CYS A N 1
ATOM 524 C CA . CYS A 1 72 ? 13.764 -10.955 -7.966 1.00 69.38 72 CYS A CA 1
ATOM 525 C C . CYS A 1 72 ? 15.203 -10.909 -8.482 1.00 69.38 72 CYS A C 1
ATOM 527 O O . CYS A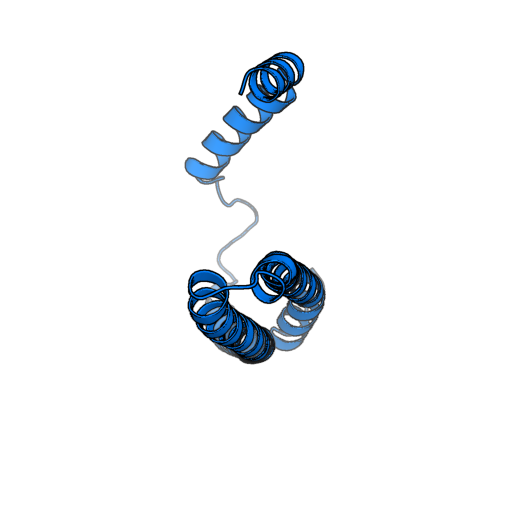 1 72 ? 15.445 -11.345 -9.599 1.00 69.38 72 CYS A O 1
ATOM 529 N N . SER A 1 73 ? 16.173 -10.480 -7.669 1.00 68.50 73 SER A N 1
ATOM 530 C CA . SER A 1 73 ? 17.591 -10.464 -8.056 1.00 68.50 73 SER A CA 1
ATOM 531 C C . SER A 1 73 ? 18.099 -11.859 -8.449 1.00 68.50 73 SER A C 1
ATOM 533 O O . SER A 1 73 ? 18.743 -12.027 -9.488 1.00 68.50 73 SER A O 1
ATOM 535 N N . ARG A 1 74 ? 17.758 -12.892 -7.666 1.00 66.69 74 ARG A N 1
ATOM 536 C CA . ARG A 1 74 ? 18.240 -14.261 -7.895 1.00 66.69 74 ARG A CA 1
ATOM 537 C C . ARG A 1 74 ? 17.559 -14.949 -9.081 1.00 66.69 74 ARG A C 1
ATOM 539 O O . ARG A 1 74 ? 18.241 -15.622 -9.845 1.00 66.69 74 ARG A O 1
ATOM 546 N N . LEU A 1 75 ? 16.249 -14.781 -9.258 1.00 62.66 75 LEU A N 1
ATOM 547 C CA . LEU A 1 75 ? 15.466 -15.450 -10.303 1.00 62.66 75 LEU A CA 1
ATOM 548 C C . LEU A 1 75 ? 15.562 -14.734 -11.663 1.00 62.66 75 LEU A C 1
ATOM 550 O O . LEU A 1 75 ? 15.677 -15.403 -12.691 1.00 62.66 75 LEU A O 1
ATOM 554 N N . LEU A 1 76 ? 15.612 -13.391 -11.697 1.00 57.59 76 LEU A N 1
ATOM 555 C CA . LEU A 1 76 ? 15.874 -12.664 -12.951 1.00 57.59 76 LEU A CA 1
ATOM 556 C C . LEU A 1 76 ? 17.303 -12.879 -13.459 1.00 57.59 76 LEU A C 1
ATOM 558 O O . LEU A 1 76 ? 17.509 -12.880 -14.671 1.00 57.59 76 LEU A O 1
ATOM 562 N N . SER A 1 77 ? 18.279 -13.091 -12.569 1.00 55.28 77 SER A N 1
ATOM 563 C CA . SER A 1 77 ? 19.648 -13.435 -12.975 1.00 55.28 77 SER A CA 1
ATOM 564 C C . SER A 1 77 ? 19.697 -14.752 -13.770 1.00 55.28 77 SER A C 1
ATOM 566 O O . SER A 1 77 ? 20.406 -14.835 -14.770 1.00 55.28 77 SER A O 1
ATOM 568 N N . VAL A 1 78 ? 18.861 -15.740 -13.417 1.00 54.31 78 VAL A N 1
ATOM 569 C CA . VAL A 1 78 ? 18.740 -17.021 -14.147 1.00 54.31 78 VAL A CA 1
ATOM 570 C C . VAL A 1 78 ? 18.098 -16.838 -15.530 1.00 54.31 78 VAL A C 1
ATOM 572 O O . VAL A 1 78 ? 18.488 -17.501 -16.484 1.00 54.31 78 VAL A O 1
ATOM 575 N N . THR A 1 79 ? 17.170 -15.887 -15.674 1.00 53.19 79 THR A N 1
ATOM 576 C CA . THR A 1 79 ? 16.441 -15.631 -16.937 1.00 53.19 79 THR A CA 1
ATOM 577 C C . THR A 1 79 ? 17.238 -14.774 -17.932 1.00 53.19 79 THR A C 1
ATOM 579 O O . THR A 1 79 ? 16.857 -14.638 -19.094 1.00 53.19 79 THR A O 1
ATOM 582 N N . LYS A 1 80 ? 18.383 -14.196 -17.532 1.00 51.41 80 LYS A N 1
ATOM 583 C CA . LYS A 1 80 ? 19.220 -13.396 -18.445 1.00 51.41 80 LYS A CA 1
ATOM 584 C C . LYS A 1 80 ? 19.795 -14.232 -19.601 1.00 51.41 80 LYS A C 1
ATOM 586 O O . LYS A 1 80 ? 20.103 -13.659 -20.640 1.00 51.41 80 LYS A O 1
ATOM 591 N N . ALA A 1 81 ? 19.852 -15.561 -19.461 1.00 50.75 81 ALA A N 1
ATOM 592 C CA . ALA A 1 81 ? 20.227 -16.482 -20.536 1.00 50.75 81 ALA A CA 1
ATOM 593 C C . ALA A 1 81 ? 19.198 -16.562 -21.691 1.00 50.75 81 ALA A C 1
ATOM 595 O O . ALA A 1 81 ? 19.557 -16.995 -22.781 1.00 50.75 81 ALA A O 1
ATOM 596 N N . ASP A 1 82 ? 17.956 -16.096 -21.496 1.00 51.06 82 ASP A N 1
ATOM 597 C CA . ASP A 1 82 ? 16.876 -16.142 -22.503 1.00 51.06 82 ASP A CA 1
ATOM 598 C C . ASP A 1 82 ? 16.527 -14.767 -23.114 1.00 51.06 82 ASP A C 1
ATOM 600 O O . ASP A 1 82 ? 15.623 -14.647 -23.951 1.00 51.06 82 ASP A O 1
ATOM 604 N N . ARG A 1 83 ? 17.234 -13.695 -22.719 1.00 51.34 83 ARG A N 1
ATOM 605 C CA . ARG A 1 83 ? 16.876 -12.316 -23.103 1.00 51.34 83 ARG A CA 1
ATOM 606 C C . ARG A 1 83 ? 17.248 -11.914 -24.534 1.00 51.34 83 ARG A C 1
ATOM 608 O O . ARG A 1 83 ? 16.754 -10.888 -24.990 1.00 51.34 83 ARG A O 1
ATOM 615 N N . ASP A 1 84 ? 18.005 -12.731 -25.263 1.00 49.59 84 ASP A N 1
ATOM 616 C CA . ASP A 1 84 ? 18.357 -12.457 -26.667 1.00 49.59 84 ASP A CA 1
ATOM 617 C C . ASP A 1 84 ? 17.262 -12.852 -27.680 1.00 49.59 84 ASP A C 1
ATOM 619 O O . ASP A 1 84 ? 17.451 -12.698 -28.885 1.00 49.59 84 ASP A O 1
ATOM 623 N N . LYS A 1 85 ? 16.090 -13.336 -27.235 1.00 48.81 85 LYS A N 1
ATOM 624 C CA . LYS A 1 85 ? 15.025 -13.801 -28.152 1.00 48.81 85 LYS A CA 1
ATOM 625 C C . LYS A 1 85 ? 13.743 -12.966 -28.207 1.00 48.81 85 LYS A C 1
ATOM 627 O O . LYS A 1 85 ? 12.897 -13.254 -29.049 1.00 48.81 85 LYS A O 1
ATOM 632 N N . HIS A 1 86 ? 13.569 -11.932 -27.383 1.00 46.69 86 HIS A N 1
ATOM 633 C CA . HIS A 1 86 ? 12.277 -11.234 -27.287 1.00 46.69 86 HIS A CA 1
ATOM 634 C C . HIS A 1 86 ? 12.387 -9.731 -27.569 1.00 46.69 86 HIS A C 1
ATOM 636 O O . HIS A 1 86 ? 12.495 -8.912 -26.661 1.00 46.69 86 HIS A O 1
ATOM 642 N N . GLY A 1 87 ? 12.340 -9.388 -28.860 1.00 43.69 87 GLY A N 1
ATOM 643 C CA . GLY A 1 87 ? 12.195 -8.017 -29.353 1.00 43.69 87 GLY A CA 1
ATOM 644 C C . GLY A 1 87 ? 10.829 -7.375 -29.031 1.00 43.69 87 GLY A C 1
ATOM 645 O O . GLY A 1 87 ? 9.906 -8.053 -28.566 1.00 43.69 87 GLY A O 1
ATOM 646 N N . PRO A 1 88 ? 10.678 -6.061 -29.290 1.00 48.22 88 PRO A N 1
ATOM 647 C CA . PRO A 1 88 ? 9.549 -5.231 -28.866 1.00 48.22 88 PRO A CA 1
ATOM 648 C C . PRO A 1 88 ? 8.309 -5.508 -29.724 1.00 48.22 88 PRO A C 1
ATOM 650 O O . PRO A 1 88 ? 7.988 -4.787 -30.663 1.00 48.22 88 PRO A O 1
ATOM 653 N N . GLY A 1 89 ? 7.621 -6.604 -29.428 1.00 50.66 89 GLY A N 1
ATOM 654 C CA . GLY A 1 89 ? 6.448 -7.036 -30.181 1.00 50.66 89 GLY A CA 1
ATOM 655 C C . GLY A 1 89 ? 5.608 -8.064 -29.441 1.00 50.66 89 GLY A C 1
ATOM 656 O O . GLY A 1 89 ? 5.008 -8.927 -30.081 1.00 50.66 89 GLY A O 1
ATOM 657 N N . HIS A 1 90 ? 5.577 -8.010 -28.104 1.00 57.62 90 HIS A N 1
ATOM 658 C CA . HIS A 1 90 ? 4.655 -8.840 -27.338 1.00 57.62 90 HIS A CA 1
ATOM 659 C C . HIS A 1 90 ? 3.236 -8.440 -27.748 1.00 57.62 90 HIS A C 1
ATOM 661 O O . HIS A 1 90 ? 2.781 -7.330 -27.469 1.00 57.62 90 HIS A O 1
ATOM 667 N N . LYS A 1 91 ? 2.570 -9.315 -28.508 1.00 62.03 91 LYS A N 1
ATOM 668 C CA . LYS A 1 91 ? 1.168 -9.126 -28.875 1.00 62.03 91 LYS A CA 1
ATOM 669 C C . LYS A 1 91 ? 0.411 -8.937 -27.558 1.00 62.03 91 LYS A C 1
ATOM 671 O O . LYS A 1 91 ? 0.567 -9.791 -26.686 1.00 62.03 91 LYS A O 1
ATOM 676 N N . PRO A 1 92 ? -0.340 -7.837 -27.376 1.00 59.56 92 PRO A N 1
ATOM 677 C CA . PRO A 1 92 ? -1.066 -7.627 -26.137 1.00 59.56 92 PRO A CA 1
ATOM 678 C C . PRO A 1 92 ? -2.000 -8.815 -25.958 1.00 59.56 92 PRO A C 1
ATOM 680 O O . PRO A 1 92 ? -2.732 -9.181 -26.887 1.00 59.56 92 PRO A O 1
ATOM 683 N N . ASP A 1 93 ? -1.891 -9.438 -24.792 1.00 74.12 93 ASP A N 1
ATOM 684 C CA . ASP A 1 93 ? -2.650 -10.624 -24.446 1.00 74.12 93 ASP A CA 1
ATOM 685 C C . ASP A 1 93 ? -4.149 -10.337 -24.637 1.00 74.12 93 ASP A C 1
ATOM 687 O O . ASP A 1 93 ? -4.605 -9.189 -24.528 1.00 74.12 93 ASP A O 1
ATOM 691 N N . LEU A 1 94 ? -4.933 -11.362 -24.973 1.00 74.94 94 LEU A N 1
ATOM 692 C CA . LEU A 1 94 ? -6.366 -11.200 -25.258 1.00 74.94 94 LEU A CA 1
ATOM 693 C C . LEU A 1 94 ? -7.082 -10.521 -24.073 1.00 74.94 94 LEU A C 1
ATOM 695 O O . LEU A 1 94 ? -7.992 -9.711 -24.262 1.00 74.94 94 LEU A O 1
ATOM 699 N N . VAL A 1 95 ? -6.593 -10.799 -22.862 1.00 79.50 95 VAL A N 1
ATOM 700 C CA . VAL A 1 95 ? -7.033 -10.209 -21.596 1.00 79.50 95 VAL A CA 1
ATOM 701 C C . VAL A 1 95 ? -6.733 -8.708 -21.531 1.00 79.50 95 VAL A C 1
ATOM 703 O O . VAL A 1 95 ? -7.621 -7.927 -21.191 1.00 79.50 95 VAL A O 1
ATOM 706 N N . THR A 1 96 ? -5.531 -8.273 -21.922 1.00 79.81 96 THR A N 1
ATOM 707 C CA . THR A 1 96 ? -5.139 -6.852 -21.916 1.00 79.81 96 THR A CA 1
ATOM 708 C C . THR A 1 96 ? -5.994 -6.042 -22.890 1.00 79.81 96 THR A C 1
ATOM 710 O O . THR A 1 96 ? -6.486 -4.971 -22.550 1.00 79.81 96 THR A O 1
ATOM 713 N N . ARG A 1 97 ? -6.265 -6.595 -24.079 1.00 78.12 97 ARG A N 1
ATOM 714 C CA . ARG A 1 97 ? -7.146 -5.960 -25.075 1.00 78.12 97 ARG A CA 1
ATOM 715 C C . ARG A 1 97 ? -8.602 -5.877 -24.621 1.00 78.12 97 ARG A C 1
ATOM 717 O O . ARG A 1 97 ? -9.290 -4.909 -24.946 1.00 78.12 97 ARG A O 1
ATOM 724 N N . GLY A 1 98 ? -9.080 -6.894 -23.904 1.00 83.69 98 GLY A N 1
ATOM 725 C CA . GLY A 1 98 ? -10.399 -6.876 -23.274 1.00 83.69 98 GLY A CA 1
ATOM 726 C C . GLY A 1 98 ? -10.498 -5.772 -22.222 1.00 83.69 98 GLY A C 1
ATOM 727 O O . GLY A 1 98 ? -11.437 -4.978 -22.258 1.00 83.69 98 GLY A O 1
ATOM 728 N N . TYR A 1 99 ? -9.490 -5.675 -21.350 1.00 85.25 99 TYR A N 1
ATOM 729 C CA . TYR A 1 99 ? -9.405 -4.645 -20.317 1.00 85.25 99 TYR A CA 1
ATOM 730 C C . TYR A 1 99 ? -9.385 -3.232 -20.908 1.00 85.25 99 TYR A C 1
ATOM 732 O O . TYR A 1 99 ? -10.210 -2.414 -20.515 1.00 85.25 99 TYR A O 1
ATOM 740 N N . ASP A 1 100 ? -8.546 -2.963 -21.915 1.00 84.94 100 ASP A N 1
ATOM 741 C CA . ASP A 1 100 ? -8.490 -1.649 -22.574 1.00 84.94 100 ASP A CA 1
ATOM 742 C C . ASP A 1 100 ? -9.835 -1.242 -23.178 1.00 84.94 100 ASP A C 1
ATOM 744 O O . ASP A 1 100 ? -10.234 -0.079 -23.101 1.00 84.94 100 ASP A O 1
ATOM 748 N N . ARG A 1 101 ? -10.574 -2.191 -23.763 1.00 84.38 101 ARG A N 1
ATOM 749 C CA . ARG A 1 101 ? -11.888 -1.916 -24.358 1.00 84.38 101 ARG A CA 1
ATOM 750 C C . ARG A 1 101 ? -12.931 -1.564 -23.298 1.00 84.38 101 ARG A C 1
ATOM 752 O O . ARG A 1 101 ? -13.700 -0.627 -23.506 1.00 84.38 101 ARG A O 1
ATOM 759 N N . VAL A 1 102 ? -12.940 -2.277 -22.173 1.00 83.00 102 VAL A N 1
ATOM 760 C CA . VAL A 1 102 ? -13.830 -1.980 -21.040 1.00 83.00 102 VAL A CA 1
ATOM 761 C C . VAL A 1 102 ? -13.439 -0.655 -20.386 1.00 83.00 102 VAL A C 1
ATOM 763 O O . VAL A 1 102 ? -14.300 0.188 -20.155 1.00 83.00 102 VAL A O 1
ATOM 766 N N . LEU A 1 103 ? -12.144 -0.422 -20.169 1.00 85.75 103 LEU A N 1
ATOM 767 C CA . LEU A 1 103 ? -11.625 0.811 -19.583 1.00 85.75 103 LEU A CA 1
ATOM 768 C C . LEU A 1 103 ? -11.981 2.027 -20.446 1.00 85.75 103 LEU A C 1
ATOM 770 O O . LEU A 1 103 ? -12.500 3.020 -19.940 1.00 85.75 103 LEU A O 1
ATOM 774 N N . SER A 1 104 ? -11.780 1.920 -21.761 1.00 84.62 104 SER A N 1
ATOM 775 C CA . SER A 1 104 ? -12.144 2.960 -22.727 1.00 84.62 104 SER A CA 1
ATOM 776 C C . SER A 1 104 ? -13.649 3.236 -22.729 1.00 84.62 104 SER A C 1
ATOM 778 O O . SER A 1 104 ? -14.064 4.383 -22.880 1.00 84.62 104 SER A O 1
ATOM 780 N N . PHE A 1 105 ? -14.480 2.207 -22.546 1.00 84.75 105 PHE A N 1
ATOM 781 C CA . PHE A 1 105 ? -15.928 2.366 -22.436 1.00 84.75 105 PHE A CA 1
ATOM 782 C C . PHE A 1 105 ? -16.326 3.088 -21.139 1.00 84.75 105 PHE A C 1
ATOM 784 O O . PHE A 1 105 ? -17.099 4.044 -21.193 1.00 84.75 105 PHE A O 1
ATOM 791 N N . CYS A 1 106 ? -15.741 2.708 -19.997 1.00 82.06 106 CYS A N 1
ATOM 792 C CA . CYS A 1 106 ? -15.975 3.358 -18.704 1.00 82.06 106 CYS A CA 1
ATOM 793 C C . CYS A 1 106 ? -15.529 4.827 -18.695 1.00 82.06 106 CYS A C 1
ATOM 795 O O . CYS A 1 106 ? -16.280 5.690 -18.249 1.00 82.06 106 CYS A O 1
ATOM 797 N N . LEU A 1 107 ? -14.347 5.127 -19.242 1.00 80.00 107 LEU A N 1
ATOM 798 C CA . LEU A 1 107 ? -13.818 6.493 -19.356 1.00 80.00 107 LEU A CA 1
ATOM 799 C C . LEU A 1 107 ? -14.616 7.363 -20.335 1.00 80.00 107 LEU A C 1
ATOM 801 O O . LEU A 1 107 ? -14.680 8.578 -20.176 1.00 80.00 107 LEU A O 1
ATOM 805 N N . ARG A 1 108 ? -15.225 6.764 -21.363 1.00 85.12 108 ARG A N 1
ATOM 806 C CA . ARG A 1 108 ? -16.062 7.493 -22.327 1.00 85.12 108 ARG A CA 1
ATOM 807 C C . ARG A 1 108 ? -17.474 7.743 -21.804 1.00 85.12 108 ARG A C 1
ATOM 809 O O . ARG A 1 108 ? -18.111 8.711 -22.210 1.00 85.12 108 ARG A O 1
ATOM 816 N N . HIS A 1 109 ? -17.944 6.906 -20.883 1.00 81.88 109 HIS A N 1
ATOM 817 C CA . HIS A 1 109 ? -19.238 7.032 -20.224 1.00 81.88 109 HIS A CA 1
ATOM 818 C C . HIS A 1 109 ? -19.102 7.355 -18.728 1.00 81.88 109 HIS A C 1
ATOM 820 O O . HIS A 1 109 ? -19.853 6.830 -17.907 1.00 81.88 109 HIS A O 1
ATOM 826 N N . THR A 1 110 ? -18.206 8.283 -18.371 1.00 80.56 110 THR A N 1
ATOM 827 C CA . THR A 1 110 ? -18.013 8.753 -16.984 1.00 80.56 110 THR A CA 1
ATOM 828 C C . THR A 1 110 ? -19.323 9.189 -16.322 1.00 80.56 110 THR A C 1
ATOM 830 O O . THR A 1 110 ? -19.504 8.968 -15.132 1.00 80.56 110 THR A O 1
ATOM 833 N N . PHE A 1 111 ? -20.277 9.737 -17.088 1.00 78.38 111 PHE A N 1
ATOM 834 C CA . PHE A 1 111 ? -21.599 10.109 -16.572 1.00 78.38 111 PHE A CA 1
ATOM 835 C C . PHE A 1 111 ? -22.448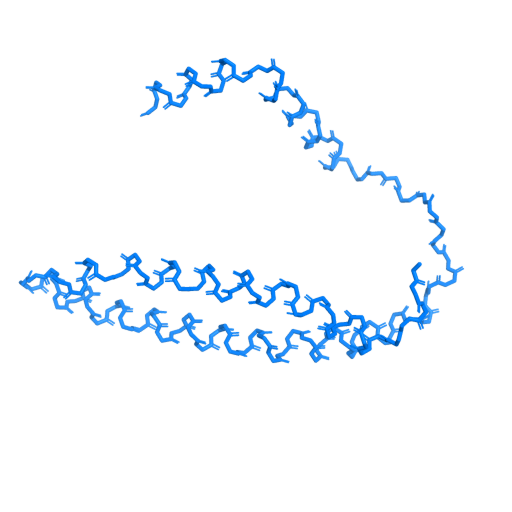 8.897 -16.142 1.00 78.38 111 PHE A C 1
ATOM 837 O O . PHE A 1 111 ? -23.108 8.962 -15.112 1.00 78.38 111 PHE A O 1
ATOM 844 N N . LEU A 1 112 ? -22.400 7.772 -16.872 1.00 78.38 112 LEU A N 1
ATOM 845 C CA . LEU A 1 112 ? -23.074 6.532 -16.457 1.00 78.38 112 LEU A CA 1
ATOM 846 C C . LEU A 1 112 ? -22.378 5.898 -15.254 1.00 78.38 112 LEU A C 1
ATOM 848 O O . LEU A 1 112 ? -23.057 5.440 -14.343 1.00 78.38 112 LEU A O 1
ATOM 852 N N . VAL A 1 113 ? -21.042 5.907 -15.222 1.00 81.81 113 VAL A N 1
ATOM 853 C CA . VAL A 1 113 ? -20.275 5.410 -14.067 1.00 81.81 113 VAL A CA 1
ATOM 854 C C . VAL A 1 113 ? -20.611 6.224 -12.815 1.00 81.81 113 VAL A C 1
ATOM 856 O O . VAL A 1 113 ? -20.850 5.654 -11.755 1.00 81.81 113 VAL A O 1
ATOM 859 N N . PHE A 1 114 ? -20.706 7.549 -12.948 1.00 83.25 114 PHE A N 1
ATOM 860 C CA . PHE A 1 114 ? -21.100 8.437 -11.859 1.00 83.25 114 PHE A CA 1
ATOM 861 C C . PHE A 1 114 ? -22.549 8.200 -11.410 1.00 83.25 114 PHE A C 1
ATOM 863 O O . PHE A 1 114 ? -22.817 8.142 -10.215 1.00 83.25 114 PHE A O 1
ATOM 870 N N . LEU A 1 115 ? -23.480 7.997 -12.347 1.00 85.94 115 LEU A N 1
ATOM 871 C CA . LEU A 1 115 ? -24.886 7.729 -12.032 1.00 85.94 115 LEU A CA 1
ATOM 872 C C . LEU A 1 115 ? -25.087 6.365 -11.348 1.00 85.94 115 LEU A C 1
ATOM 874 O O . LEU A 1 115 ? -25.893 6.263 -10.430 1.00 85.94 115 LEU A O 1
ATOM 878 N N . VAL A 1 116 ? -24.320 5.340 -11.734 1.00 85.12 116 VAL A N 1
ATOM 879 C CA . VAL A 1 116 ? -24.298 4.033 -11.050 1.00 85.12 116 VAL A CA 1
ATOM 880 C C . VAL A 1 116 ? -23.695 4.144 -9.649 1.00 85.12 116 VAL A C 1
ATOM 882 O O . VAL A 1 116 ? -24.236 3.550 -8.722 1.00 85.12 116 VAL A O 1
ATOM 885 N N . PHE A 1 117 ? -22.620 4.922 -9.478 1.00 86.00 117 PHE A N 1
ATOM 886 C CA . PHE A 1 117 ? -22.006 5.166 -8.167 1.00 86.00 117 PHE A CA 1
ATOM 887 C C . PHE A 1 117 ? -22.947 5.904 -7.209 1.00 86.00 117 PHE A C 1
ATOM 889 O O . PHE A 1 117 ? -23.002 5.567 -6.038 1.00 86.00 117 PHE A O 1
ATOM 896 N N . VAL A 1 118 ? -23.703 6.892 -7.696 1.00 89.25 118 VAL A N 1
ATOM 897 C CA . VAL A 1 118 ? -24.703 7.606 -6.880 1.00 89.25 118 VAL A CA 1
ATOM 898 C C . VAL A 1 118 ? -25.947 6.747 -6.620 1.00 89.25 118 VAL A C 1
ATOM 900 O O . VAL A 1 118 ? -26.643 6.957 -5.631 1.00 89.25 118 VAL A O 1
ATOM 903 N N . GLY A 1 119 ? -26.246 5.798 -7.510 1.00 84.81 119 GLY A N 1
ATOM 904 C CA . GLY A 1 119 ? -27.399 4.905 -7.399 1.00 84.81 119 GLY A CA 1
ATOM 905 C C . GLY A 1 119 ? -27.179 3.621 -6.587 1.00 84.81 119 GLY A C 1
ATOM 906 O O . GLY A 1 119 ? -28.167 2.938 -6.329 1.00 84.81 119 GLY A O 1
ATOM 907 N N . THR A 1 120 ? -25.936 3.277 -6.222 1.00 79.19 120 THR A N 1
ATOM 908 C CA . THR A 1 120 ? -25.579 2.109 -5.386 1.00 79.19 120 THR A CA 1
ATOM 909 C C . THR A 1 120 ? -25.290 2.552 -3.962 1.00 79.19 120 THR A C 1
ATOM 911 O O . THR A 1 120 ? -25.879 1.954 -3.036 1.00 79.19 120 THR A O 1
#

Secondary structure (DSSP, 8-state):
-----HHHHHHHHHHHHHHHHHHHHHHHHHHHHHHHT--HHHHHHHHHHHHHHHHHHHHHHHHHHHHHHHHHHHHHHHHGGGGGG--S--PPPHHHHHHHHHHHHHHHTHHHHHHHHHH-

Radius of gyration: 21.82 Å; chains: 1; bounding box: 50×27×56 Å

pLDDT: mean 77.57, std 14.12, range [40.38, 94.69]

Foldseek 3Di:
DPPDQLLVVLVVVLVVVLVVLVVVLVVLLVVCPVLCVDDDPSSVVSNVVSVVVNVVSVVVSVCCSPVVSVCSNVVVVVCVVVVVPDDDCDPQPPVNVVVVVVVVVCVVPVVVVVVVVVVD